Protein AF-A0A6N7AEN0-F1 (afdb_monomer)

pLDDT: mean 88.74, std 13.68, range [52.09, 98.81]

Secondary structure (DSSP, 8-state):
-HHHHHHHHH-TT----PPPHHHHHHHHH-HHHHHHHHTTPPPS-HHHHHHHHHHHHHHHHHHHHHHHHHHHHHHHHHHHHHHHHHHHHHHH--

Solvent-accessible surface area (backbone atoms only — not comparable to full-atom values): 5562 Å² total; per-residue (Å²): 114,73,68,63,56,53,56,56,72,73,48,83,77,73,75,78,78,85,76,53,77,69,51,53,54,38,35,75,75,35,55,67,61,36,51,38,48,75,74,68,51,78,70,90,61,52,68,59,52,52,53,52,50,51,51,50,53,56,51,49,54,53,52,50,51,52,51,53,51,51,53,51,51,52,53,52,49,51,52,52,52,52,52,50,50,53,51,54,50,59,64,73,78,102

Sequence (94 aa):
MLEYMCYVLLYPGQSMKTVRASELGTYLYCTRAWWYQRQGAEPANQAELLSGTELHRQHGRTVVAAGLLRTAASILLLIALMALAAFCTTLVLK

Radius of gyration: 26.83 Å; Cα contacts (8 Å, |Δi|>4): 11; chains: 1; bounding box: 47×42×71 Å

Mean predicted aligned error: 9.47 Å

Foldseek 3Di:
DVVVVVVCVVDVDPPPDDDDPVLVVVCVVPVVVSVCVVVVNDDPPVVVVVVVVVVVVVVVVVVVVVVVVVVVVVVVVVVVVVVVVVVVVVVVVD

Structure (mmCIF, N/CA/C/O backbone):
data_AF-A0A6N7AEN0-F1
#
_entry.id   AF-A0A6N7AEN0-F1
#
loop_
_atom_site.group_PDB
_atom_site.id
_atom_site.type_symbol
_atom_site.label_atom_id
_atom_site.label_alt_id
_atom_site.label_comp_id
_atom_site.label_asym_id
_atom_site.label_entity_id
_atom_site.label_seq_id
_atom_site.pdbx_PDB_ins_code
_atom_site.Cartn_x
_atom_site.Cartn_y
_atom_site.Cartn_z
_atom_site.occupancy
_atom_site.B_iso_or_equiv
_atom_site.auth_seq_id
_atom_site.auth_comp_id
_atom_site.auth_asym_id
_atom_site.auth_atom_id
_atom_site.pdbx_PDB_model_num
ATOM 1 N N . MET A 1 1 ? -22.002 26.791 -5.793 1.00 56.53 1 MET A N 1
ATOM 2 C CA . MET A 1 1 ? -20.769 27.537 -5.433 1.00 56.53 1 MET A CA 1
ATOM 3 C C . MET A 1 1 ? -21.045 28.633 -4.402 1.00 56.53 1 MET A C 1
ATOM 5 O O . MET A 1 1 ? -20.317 28.702 -3.425 1.00 56.53 1 MET A O 1
ATOM 9 N N . LEU A 1 2 ? -22.118 29.422 -4.557 1.00 54.72 2 LEU A N 1
ATOM 10 C CA . LEU A 1 2 ? -22.536 30.446 -3.581 1.00 54.72 2 LEU A CA 1
ATOM 11 C C . LEU A 1 2 ? -22.954 29.882 -2.202 1.00 54.72 2 LEU A C 1
ATOM 13 O O . LEU A 1 2 ? -22.616 30.470 -1.181 1.00 54.72 2 LEU A O 1
ATOM 17 N N . GLU A 1 3 ? -23.597 28.711 -2.142 1.00 59.25 3 GLU A N 1
ATOM 18 C CA . GLU A 1 3 ? -24.026 28.101 -0.864 1.00 59.25 3 GLU A CA 1
ATOM 19 C C . GLU A 1 3 ? -22.858 27.635 0.024 1.00 59.25 3 GLU A C 1
ATOM 21 O O . GLU A 1 3 ? -22.887 27.807 1.242 1.00 59.25 3 GLU A O 1
ATOM 26 N N . TYR A 1 4 ? -21.785 27.121 -0.587 1.00 62.50 4 TYR A N 1
ATOM 27 C CA . TYR A 1 4 ? -20.582 26.676 0.126 1.00 62.50 4 TYR A CA 1
ATOM 28 C C . TYR A 1 4 ? -19.845 27.834 0.808 1.00 62.50 4 TYR A C 1
ATOM 30 O O . TYR A 1 4 ? -19.315 27.666 1.904 1.00 62.50 4 TYR A O 1
ATOM 38 N N . MET A 1 5 ? -19.835 29.019 0.189 1.00 63.41 5 MET A N 1
ATOM 39 C CA . MET A 1 5 ? -19.216 30.201 0.792 1.00 63.41 5 MET A CA 1
ATOM 40 C C . MET A 1 5 ? -20.014 30.724 1.992 1.00 63.41 5 MET A C 1
ATOM 42 O O . MET A 1 5 ? -19.413 31.158 2.970 1.00 63.41 5 MET A O 1
ATOM 46 N N . CYS A 1 6 ? -21.347 30.628 1.961 1.00 62.25 6 CYS A N 1
ATOM 47 C CA . CYS A 1 6 ? -22.197 31.044 3.079 1.00 62.25 6 CYS A CA 1
ATOM 48 C C . CYS A 1 6 ? -21.978 30.160 4.323 1.00 62.25 6 CYS A C 1
ATOM 50 O O . CYS A 1 6 ? -21.862 30.667 5.437 1.00 62.25 6 CYS A O 1
ATOM 52 N N . TYR A 1 7 ? -21.818 28.845 4.134 1.00 64.56 7 TYR A N 1
ATOM 53 C CA . TYR A 1 7 ? -21.579 27.897 5.231 1.00 64.56 7 TYR A CA 1
ATOM 54 C C . TYR A 1 7 ? -20.237 28.135 5.950 1.00 64.56 7 TYR A C 1
ATOM 56 O O . TYR A 1 7 ? -20.161 28.070 7.175 1.00 64.56 7 TYR A O 1
ATOM 64 N N . VAL A 1 8 ? -19.180 28.461 5.198 1.00 62.88 8 VAL A N 1
ATOM 65 C CA . VAL A 1 8 ? -17.843 28.752 5.749 1.00 62.88 8 VAL A CA 1
ATOM 66 C C . VAL A 1 8 ? -17.815 30.085 6.507 1.00 62.88 8 VAL A C 1
ATOM 68 O O . VAL A 1 8 ? -17.151 30.184 7.536 1.00 62.88 8 VAL A O 1
ATOM 71 N N . LEU A 1 9 ? -18.563 31.093 6.043 1.00 66.19 9 LEU A N 1
ATOM 72 C CA . LEU A 1 9 ? -18.669 32.394 6.715 1.00 66.19 9 LEU A CA 1
ATOM 73 C C . LEU A 1 9 ? -19.510 32.342 8.004 1.00 66.19 9 LEU A C 1
ATOM 75 O O . LEU 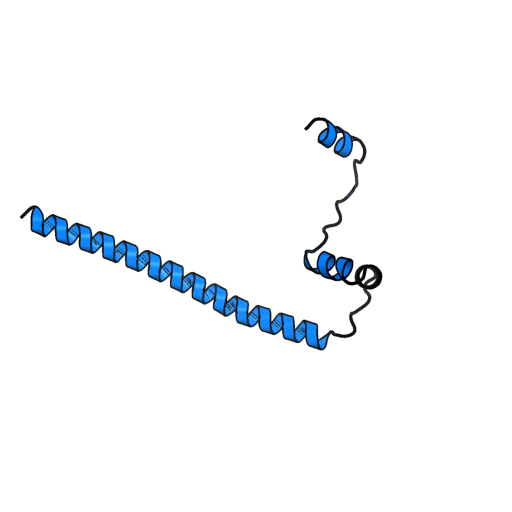A 1 9 ? -19.272 33.139 8.908 1.00 66.19 9 LEU A O 1
ATOM 79 N N . LEU A 1 10 ? -20.459 31.402 8.111 1.00 69.81 10 LEU A N 1
ATOM 80 C CA . LEU A 1 10 ? -21.326 31.231 9.287 1.00 69.81 10 LEU A CA 1
ATOM 81 C C . LEU A 1 10 ? -20.708 30.382 10.417 1.00 69.81 10 LEU A C 1
ATOM 83 O O . LEU A 1 10 ? -21.153 30.501 11.557 1.00 69.81 10 LEU A O 1
ATOM 87 N N . TYR A 1 11 ? -19.676 29.570 10.148 1.00 62.62 11 TYR A N 1
ATOM 88 C CA . TYR A 1 11 ? -18.991 28.746 11.164 1.00 62.62 11 TYR A CA 1
ATOM 89 C C . TYR A 1 11 ? -17.472 28.999 11.243 1.00 62.62 11 TYR A C 1
ATOM 91 O O . TYR A 1 11 ? -16.678 28.060 11.087 1.00 62.62 11 TYR A O 1
ATOM 99 N N . PRO A 1 12 ? -17.026 30.240 11.522 1.00 52.09 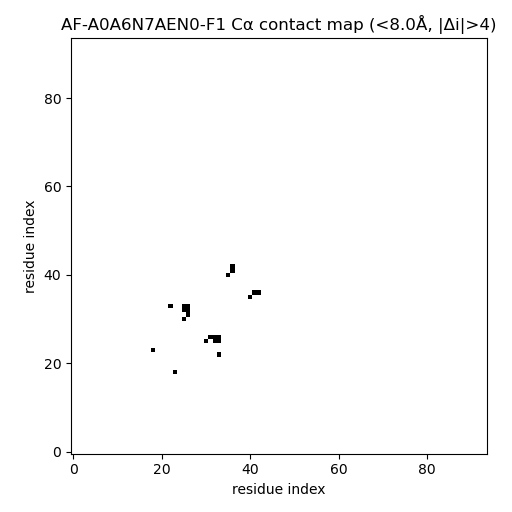12 PRO A N 1
ATOM 100 C CA . PRO A 1 12 ? -15.612 30.535 11.712 1.00 52.09 12 PRO A CA 1
ATOM 101 C C . PRO A 1 12 ? -15.132 29.864 13.010 1.00 52.09 12 PRO A C 1
ATOM 103 O O . PRO A 1 12 ? -15.365 30.363 14.106 1.00 52.09 12 PRO A O 1
ATOM 106 N N . GLY A 1 13 ? -14.504 28.690 12.897 1.00 56.91 13 GLY A N 1
ATOM 107 C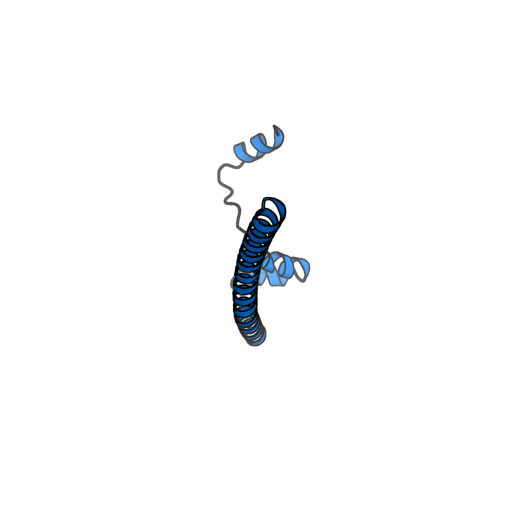 CA . GLY A 1 13 ? -13.947 27.960 14.043 1.00 56.91 13 GLY A CA 1
ATOM 108 C C . GLY A 1 13 ? -14.326 26.483 14.159 1.00 56.91 13 GLY A C 1
ATOM 109 O O . GLY A 1 13 ? -13.853 25.824 15.086 1.00 56.91 13 GLY A O 1
ATOM 110 N N . GLN A 1 14 ? -15.114 25.910 13.237 1.00 59.28 14 GLN A N 1
ATOM 111 C CA . GLN A 1 14 ? -15.200 24.448 13.164 1.00 59.28 14 GLN A CA 1
ATOM 112 C C . GLN A 1 14 ? -13.891 23.877 12.606 1.00 59.28 14 GLN A C 1
ATOM 114 O O . GLN A 1 14 ? -13.698 23.753 11.399 1.00 59.28 14 GLN A O 1
ATOM 119 N N . SER A 1 15 ? -12.979 23.507 13.507 1.00 58.97 15 SER A N 1
ATOM 120 C CA . SER A 1 15 ? -11.912 22.562 13.186 1.00 58.97 15 SER A CA 1
ATOM 121 C C . SER A 1 15 ? -12.568 21.265 12.716 1.00 58.97 15 SER A C 1
ATOM 123 O O . SER A 1 15 ? -13.200 20.553 13.503 1.00 58.97 15 SER A O 1
ATOM 125 N N . MET A 1 16 ? -12.473 20.987 11.415 1.00 62.84 16 MET A N 1
ATOM 126 C CA . MET A 1 16 ? -12.900 19.719 10.835 1.00 62.84 16 MET A CA 1
ATOM 127 C C . MET A 1 16 ? -12.086 18.613 11.505 1.00 62.84 16 MET A C 1
ATOM 129 O O . MET A 1 16 ? -10.907 18.431 11.206 1.00 62.84 16 MET A O 1
ATOM 133 N N . LYS A 1 17 ? -12.693 17.889 12.452 1.00 75.38 17 LYS A N 1
ATOM 134 C CA . LYS A 1 17 ? -12.038 16.738 13.078 1.00 75.38 17 LYS A CA 1
ATOM 135 C C . LYS A 1 17 ? -11.793 15.695 11.991 1.00 75.38 17 LYS A C 1
ATOM 137 O O . LYS A 1 17 ? -12.748 15.093 11.505 1.00 75.38 17 LYS A O 1
ATOM 142 N N . THR A 1 18 ? -10.532 15.494 11.615 1.00 85.19 18 THR A N 1
ATOM 143 C CA . THR A 1 18 ? -10.127 14.466 10.653 1.00 85.19 18 THR A CA 1
ATOM 144 C C . THR A 1 18 ? -10.613 13.103 11.132 1.00 85.19 18 THR A C 1
ATOM 146 O O . THR A 1 18 ? -10.265 12.672 12.229 1.00 85.19 18 THR A O 1
ATOM 149 N N . VAL A 1 19 ? -11.422 12.434 10.313 1.00 85.19 19 VAL A N 1
ATOM 150 C CA . VAL A 1 19 ? -11.864 11.054 10.543 1.00 85.19 19 VAL A CA 1
ATOM 151 C C . VAL A 1 19 ? -11.025 10.143 9.656 1.00 85.19 19 VAL A C 1
ATOM 153 O O . VAL A 1 19 ? -10.912 10.378 8.453 1.00 85.19 19 VAL A O 1
ATOM 156 N N . ARG A 1 20 ? -10.418 9.104 10.234 1.00 87.62 20 ARG A N 1
ATOM 157 C CA . ARG A 1 20 ? -9.646 8.113 9.472 1.00 87.62 20 ARG A CA 1
ATOM 158 C C . ARG A 1 20 ? -10.581 7.165 8.724 1.00 87.62 20 ARG A C 1
ATOM 160 O O . ARG A 1 20 ? -11.655 6.826 9.212 1.00 87.62 20 ARG A O 1
ATOM 167 N N . ALA A 1 21 ? -10.133 6.640 7.584 1.00 89.44 21 ALA A N 1
ATOM 168 C CA . ALA A 1 21 ? -10.895 5.636 6.836 1.00 89.44 21 ALA A CA 1
ATOM 169 C C . ALA A 1 21 ? -11.238 4.396 7.689 1.00 89.44 21 ALA A C 1
ATOM 171 O O . ALA A 1 21 ? -12.340 3.862 7.594 1.00 89.44 21 ALA A O 1
ATOM 172 N N . SER A 1 22 ? -10.334 3.979 8.582 1.00 85.12 22 SER A N 1
ATOM 173 C CA . SER A 1 22 ? -10.579 2.874 9.517 1.00 85.12 22 SER A CA 1
ATOM 174 C C . SER A 1 22 ? -11.675 3.175 10.545 1.00 85.12 22 SER A C 1
ATOM 176 O O . SER A 1 22 ? -12.406 2.270 10.935 1.00 85.12 22 SER A O 1
ATOM 178 N N . GLU A 1 23 ? -11.847 4.437 10.947 1.00 90.19 23 GLU A N 1
ATOM 179 C CA . GLU A 1 23 ? -12.924 4.840 11.857 1.00 90.19 23 GLU A CA 1
ATOM 180 C C . GLU A 1 23 ? -14.297 4.751 11.194 1.00 90.19 23 GLU A C 1
ATOM 182 O O . GLU A 1 23 ? -15.268 4.416 11.868 1.00 90.19 23 GLU A O 1
ATOM 187 N N . LEU A 1 24 ? -14.383 5.003 9.882 1.00 93.00 24 LEU A N 1
ATOM 188 C CA . LEU A 1 24 ? -15.625 4.814 9.127 1.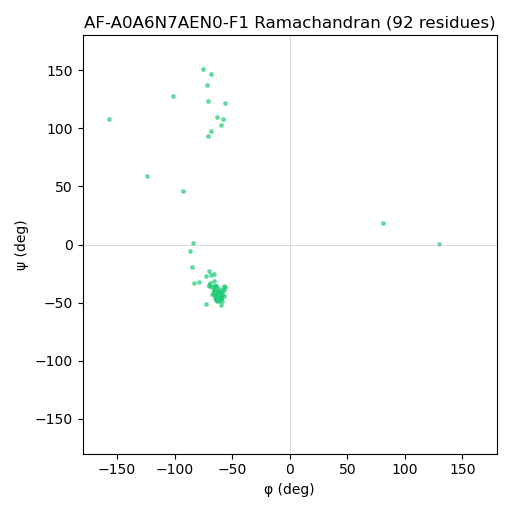00 93.00 24 LEU A CA 1
ATOM 189 C C . LEU A 1 24 ? -16.057 3.346 9.148 1.00 93.00 24 LEU A C 1
ATOM 191 O O . LEU A 1 24 ? -17.231 3.061 9.364 1.00 93.00 24 LEU A O 1
ATOM 195 N N . GLY A 1 25 ? -15.104 2.420 9.002 1.00 91.38 25 GLY A N 1
ATOM 196 C CA . GLY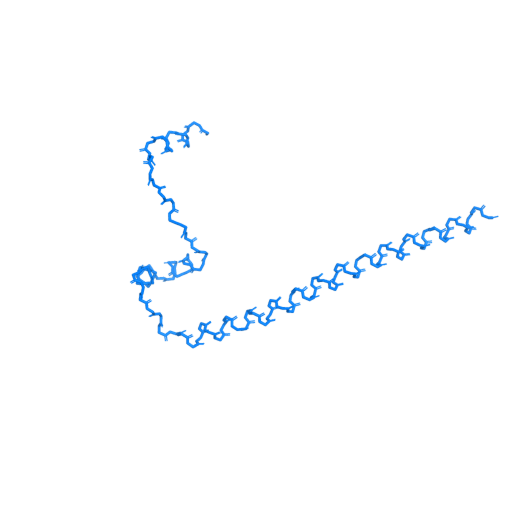 A 1 25 ? -15.358 0.985 9.133 1.00 91.38 25 GLY A CA 1
ATOM 197 C C . GLY A 1 25 ? -15.922 0.620 10.507 1.00 91.38 25 GLY A C 1
ATOM 198 O O . GLY A 1 25 ? -16.966 -0.028 10.587 1.00 91.38 25 GLY A O 1
ATOM 199 N N . THR A 1 26 ? -15.297 1.100 11.591 1.00 91.75 26 THR A N 1
ATOM 200 C CA . THR A 1 26 ? -15.818 0.879 12.951 1.00 91.75 26 THR A CA 1
ATOM 201 C C . THR A 1 26 ? -17.208 1.486 13.126 1.00 91.75 26 THR A C 1
ATOM 203 O O . THR A 1 26 ? -18.072 0.847 13.715 1.00 91.75 26 THR A O 1
ATOM 206 N N . TYR A 1 27 ? -17.444 2.703 12.627 1.00 94.50 27 TYR A N 1
ATOM 207 C CA . TYR A 1 27 ? -18.730 3.386 12.764 1.00 94.50 27 TYR A CA 1
ATOM 208 C C . TYR A 1 27 ? -19.862 2.637 12.055 1.00 94.50 27 TYR A C 1
ATOM 210 O O . TYR A 1 27 ? -20.919 2.441 12.655 1.00 94.50 27 TYR A O 1
ATOM 218 N N . LEU A 1 28 ? -19.624 2.199 10.811 1.00 96.88 28 LEU A N 1
ATOM 219 C CA . LEU A 1 28 ? -20.583 1.430 10.012 1.00 96.88 28 LEU A CA 1
ATOM 220 C C . LEU A 1 28 ? -20.882 0.062 10.631 1.00 96.88 28 LEU A C 1
ATOM 222 O O . LEU A 1 28 ? -22.017 -0.398 10.562 1.00 96.88 28 LEU A O 1
ATOM 226 N N . TYR A 1 29 ? -19.886 -0.577 11.249 1.00 93.50 29 TYR A N 1
ATOM 227 C CA . TYR A 1 29 ? -20.080 -1.833 11.969 1.00 93.50 29 TYR A CA 1
ATOM 228 C C . TYR A 1 29 ? -20.825 -1.627 13.300 1.00 93.50 29 TYR A C 1
ATOM 230 O O . TYR A 1 29 ? -21.805 -2.313 13.583 1.00 93.50 29 TYR A O 1
ATOM 238 N N . CYS A 1 30 ? -20.362 -0.688 14.133 1.00 94.38 30 CYS A N 1
ATOM 239 C CA . CYS A 1 30 ? -20.958 -0.355 15.423 1.00 94.38 30 CYS A CA 1
ATOM 240 C C . CYS A 1 30 ? -20.591 1.066 15.883 1.00 94.38 30 CYS A C 1
ATOM 242 O O . CYS A 1 30 ? -19.493 1.335 16.384 1.00 94.38 30 CYS A O 1
ATOM 244 N N . THR A 1 31 ? -21.571 1.969 15.844 1.00 96.38 31 THR A N 1
ATOM 245 C CA . THR A 1 31 ? -21.430 3.359 16.304 1.00 96.38 31 THR A CA 1
ATOM 246 C C . THR A 1 31 ? -20.983 3.473 17.765 1.00 96.38 31 THR A C 1
ATOM 248 O O . THR A 1 31 ? -20.196 4.357 18.106 1.00 96.38 31 THR A O 1
ATOM 251 N N . ARG A 1 32 ? -21.441 2.570 18.643 1.00 95.62 32 ARG A N 1
ATOM 252 C CA . ARG A 1 32 ? -21.048 2.568 20.061 1.00 95.62 32 ARG A CA 1
ATOM 253 C C . ARG A 1 32 ? -19.573 2.213 20.241 1.00 95.62 32 ARG A C 1
ATOM 255 O O . ARG A 1 32 ? -18.887 2.869 21.018 1.00 95.62 32 ARG A O 1
ATOM 262 N N . ALA A 1 33 ? -19.080 1.212 19.513 1.00 93.19 33 ALA A N 1
ATOM 263 C CA . ALA A 1 33 ? -17.668 0.838 19.541 1.00 93.19 33 ALA A CA 1
ATOM 264 C C . ALA A 1 33 ? -16.783 1.977 19.015 1.00 93.19 33 ALA A C 1
ATOM 266 O O . ALA A 1 33 ? -15.769 2.302 19.626 1.00 93.19 33 ALA A O 1
ATOM 267 N N . TRP A 1 34 ? -17.211 2.646 17.941 1.00 94.25 34 TRP A N 1
ATOM 268 C CA . TRP A 1 34 ? -16.549 3.851 17.436 1.00 94.25 34 TRP A CA 1
ATOM 269 C C . TRP A 1 34 ? -16.505 4.976 18.480 1.00 94.25 34 TRP A C 1
ATOM 271 O O . TRP A 1 34 ? -15.463 5.601 18.672 1.00 94.25 34 TRP A O 1
ATOM 281 N N . TRP A 1 35 ? -17.605 5.210 19.202 1.00 94.06 35 TRP A N 1
ATOM 282 C CA . TRP A 1 35 ? -17.629 6.206 20.275 1.00 94.06 35 TRP A CA 1
ATOM 283 C C . TRP A 1 35 ? -16.646 5.846 21.395 1.00 94.06 35 TRP A C 1
ATOM 285 O O . TRP A 1 35 ? -15.872 6.702 21.810 1.00 94.06 35 TRP A O 1
ATOM 295 N N . TYR A 1 36 ? -16.591 4.581 21.822 1.00 94.25 36 TYR A N 1
ATOM 296 C CA . TYR A 1 36 ? -15.615 4.126 22.818 1.00 94.25 36 TYR A CA 1
ATOM 297 C C . TYR A 1 36 ? -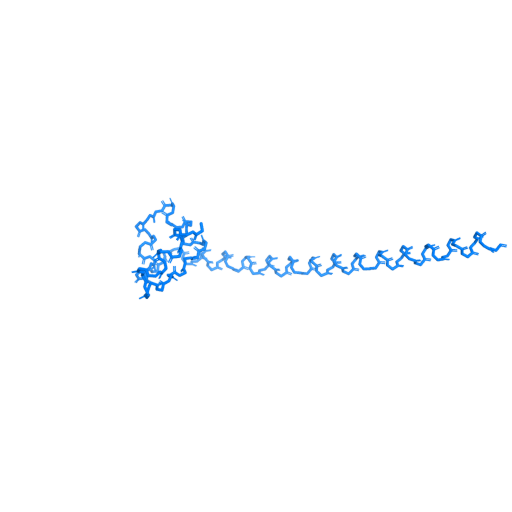14.165 4.325 22.370 1.00 94.25 36 TYR A C 1
ATOM 299 O O . TYR A 1 36 ? -13.364 4.844 23.146 1.00 94.25 36 TYR A O 1
ATOM 307 N N . GLN A 1 37 ? -13.839 4.014 21.113 1.00 91.12 37 GLN A N 1
ATOM 308 C CA . GLN A 1 37 ? -12.506 4.276 20.560 1.00 91.12 37 GLN A CA 1
ATOM 309 C C . GLN A 1 37 ? -12.142 5.767 20.633 1.00 91.12 37 GLN A C 1
ATOM 311 O O . GLN A 1 37 ? -11.010 6.113 20.962 1.00 91.12 37 GLN A O 1
ATOM 316 N N . ARG A 1 38 ? -13.104 6.672 20.403 1.00 90.56 38 ARG A N 1
ATOM 317 C CA . ARG A 1 38 ? -12.890 8.128 20.528 1.00 90.56 38 ARG A CA 1
ATOM 318 C C . ARG A 1 38 ? -12.698 8.606 21.964 1.00 90.56 38 ARG A C 1
ATOM 320 O O . ARG A 1 38 ? -12.094 9.655 22.161 1.00 90.56 38 ARG A O 1
ATOM 327 N N . GLN A 1 39 ? -13.184 7.844 22.940 1.00 94.25 39 GLN A N 1
ATOM 328 C CA . GLN A 1 39 ? -12.933 8.082 24.361 1.00 94.25 39 GLN A CA 1
ATOM 329 C C . GLN A 1 39 ? -11.601 7.470 24.833 1.00 94.25 39 GLN A C 1
ATOM 331 O O . GLN A 1 39 ? -11.280 7.575 26.012 1.00 94.25 39 GLN A O 1
ATOM 336 N N . GLY A 1 40 ? -10.831 6.835 23.938 1.00 92.06 40 GLY A N 1
ATOM 337 C CA . GLY A 1 40 ? -9.572 6.166 24.272 1.00 92.06 40 GLY A CA 1
ATOM 338 C C . GLY A 1 40 ? -9.752 4.771 24.873 1.00 92.06 40 GLY A C 1
ATOM 339 O O . GLY A 1 40 ? -8.844 4.272 25.529 1.00 92.06 40 GLY A O 1
ATOM 340 N N . ALA A 1 41 ? -10.918 4.142 24.693 1.00 93.81 41 ALA A N 1
ATOM 341 C CA . ALA A 1 41 ? -11.105 2.759 25.112 1.00 93.81 41 ALA A CA 1
ATOM 342 C C . ALA A 1 41 ? -10.311 1.822 24.196 1.00 93.81 41 ALA A C 1
ATOM 344 O O . ALA A 1 41 ? -10.519 1.802 22.978 1.00 93.81 41 ALA A O 1
ATOM 345 N N . GLU A 1 42 ? -9.439 1.022 24.800 1.00 91.19 42 GLU A N 1
ATOM 346 C CA . GLU A 1 42 ? -8.634 0.053 24.070 1.00 91.19 42 GLU A CA 1
ATOM 347 C C . GLU A 1 42 ? -9.489 -1.123 23.570 1.00 91.19 42 GLU A C 1
ATOM 349 O O . GLU A 1 42 ? -10.336 -1.645 24.307 1.00 91.19 42 GLU A O 1
ATOM 354 N N . PRO A 1 43 ? -9.286 -1.570 22.322 1.00 87.81 43 PRO A N 1
ATOM 355 C CA . PRO A 1 43 ? -9.949 -2.751 21.802 1.00 87.81 43 PRO A CA 1
ATOM 356 C C . PRO A 1 43 ? -9.445 -4.015 22.509 1.00 87.81 43 PRO A C 1
ATOM 358 O O . PRO A 1 43 ? -8.272 -4.130 22.855 1.00 87.81 43 PRO A O 1
ATOM 361 N N . ALA A 1 44 ? -10.325 -5.003 22.678 1.00 91.38 44 ALA A N 1
ATOM 362 C CA . ALA A 1 44 ? -9.952 -6.282 23.286 1.00 91.38 44 ALA A CA 1
ATOM 363 C C . ALA A 1 44 ? -9.009 -7.115 22.392 1.00 91.38 44 ALA A C 1
ATOM 365 O O . ALA A 1 44 ? -8.222 -7.911 22.892 1.00 91.38 44 ALA A O 1
ATOM 366 N N . ASN A 1 45 ? -9.066 -6.914 21.074 1.00 90.69 45 ASN A N 1
ATOM 367 C CA . ASN A 1 45 ? -8.354 -7.697 20.063 1.00 90.69 45 ASN A CA 1
ATOM 368 C C . ASN A 1 45 ? -6.984 -7.093 19.679 1.00 90.69 45 ASN A C 1
ATOM 370 O O . ASN A 1 45 ? -6.657 -6.930 18.501 1.00 90.69 45 ASN A O 1
ATOM 374 N N . GLN A 1 46 ? -6.181 -6.688 20.671 1.00 92.88 46 GLN A N 1
ATOM 375 C CA . GLN A 1 46 ? -4.885 -6.039 20.413 1.00 92.88 46 GLN A CA 1
ATOM 376 C C . GLN A 1 46 ? -3.891 -6.969 19.705 1.00 92.88 46 GLN A C 1
ATOM 378 O O . GLN A 1 46 ? -3.130 -6.521 18.848 1.00 92.88 46 GLN A O 1
ATOM 383 N N . ALA A 1 47 ? -3.914 -8.265 20.022 1.00 95.00 47 ALA A N 1
ATOM 384 C CA . ALA A 1 47 ? -3.033 -9.247 19.394 1.00 95.00 47 ALA A CA 1
ATOM 385 C C . ALA A 1 47 ? -3.320 -9.380 17.886 1.00 95.00 47 ALA A C 1
ATOM 387 O O . ALA A 1 47 ? -2.404 -9.399 17.059 1.00 95.00 47 ALA A O 1
ATOM 388 N N . GLU A 1 48 ? -4.597 -9.400 17.508 1.00 94.00 48 GLU A N 1
ATOM 389 C CA . GLU A 1 48 ? -5.048 -9.433 16.119 1.00 94.00 48 GLU A CA 1
ATOM 390 C C . GLU A 1 48 ? -4.678 -8.139 15.379 1.00 94.00 48 GLU A C 1
ATOM 392 O O . GLU A 1 48 ? -4.236 -8.184 14.232 1.00 94.00 48 GLU A O 1
ATOM 397 N N . LEU A 1 49 ? -4.778 -6.979 16.036 1.00 92.19 49 LEU A N 1
ATOM 398 C CA . LEU A 1 49 ? -4.364 -5.702 15.445 1.00 92.19 49 LEU A CA 1
ATOM 399 C C . LEU A 1 49 ? -2.853 -5.632 15.193 1.00 92.19 49 LEU A C 1
ATOM 401 O O . LEU A 1 49 ? -2.423 -5.181 14.127 1.00 92.19 49 LEU A O 1
ATOM 405 N N . LEU A 1 50 ? -2.042 -6.090 16.149 1.00 95.56 50 LEU A N 1
ATOM 406 C CA . LEU A 1 50 ? -0.584 -6.117 16.014 1.00 95.56 50 LEU A CA 1
ATOM 407 C C . LEU A 1 50 ? -0.147 -7.078 14.907 1.00 95.56 50 LEU A C 1
ATOM 409 O O . LEU A 1 50 ? 0.654 -6.704 14.049 1.00 95.56 50 LEU A O 1
ATOM 413 N N . SER A 1 51 ? -0.712 -8.287 14.882 1.00 96.31 51 SER A N 1
ATOM 414 C CA . SER A 1 51 ? -0.422 -9.267 13.830 1.00 96.31 51 SER A CA 1
ATOM 415 C C . SER A 1 51 ? -0.843 -8.770 12.443 1.00 96.31 51 SER A C 1
ATOM 417 O O . SER A 1 51 ? -0.058 -8.869 11.499 1.00 96.31 51 SER A O 1
ATOM 419 N N . GLY A 1 52 ? -2.021 -8.149 12.317 1.00 95.06 52 GLY A N 1
ATOM 420 C CA . GLY A 1 52 ? -2.465 -7.530 11.067 1.00 95.06 52 GLY A CA 1
ATOM 421 C C . GLY A 1 52 ? -1.548 -6.391 10.611 1.00 95.06 52 GLY A C 1
ATOM 422 O O . GLY A 1 52 ? -1.201 -6.306 9.432 1.00 95.06 52 GLY A O 1
ATOM 423 N N . THR A 1 53 ? -1.089 -5.549 11.540 1.00 95.38 53 THR A N 1
ATOM 424 C CA . THR A 1 53 ? -0.157 -4.447 11.244 1.00 95.38 53 THR A CA 1
ATOM 425 C C . THR A 1 53 ? 1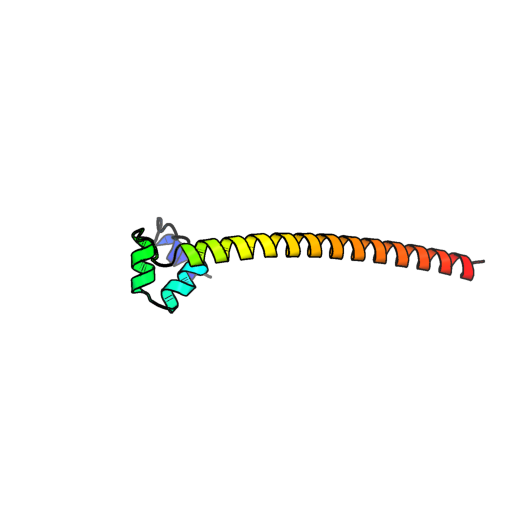.183 -4.969 10.733 1.00 95.38 53 THR A C 1
ATOM 427 O O . THR A 1 53 ? 1.715 -4.459 9.744 1.00 95.38 53 THR A O 1
ATOM 430 N N . GLU A 1 54 ? 1.715 -6.014 11.364 1.00 97.06 54 GLU A N 1
ATOM 431 C CA . GLU A 1 54 ? 2.973 -6.627 10.946 1.00 97.06 54 GLU A CA 1
ATOM 432 C C . GLU A 1 54 ? 2.851 -7.289 9.568 1.00 97.06 54 GLU A C 1
ATOM 434 O O . GLU A 1 54 ? 3.713 -7.088 8.709 1.00 97.06 54 GLU A O 1
ATOM 439 N N . LEU A 1 55 ? 1.746 -7.992 9.305 1.00 97.25 55 LEU A N 1
ATOM 440 C CA . LEU A 1 55 ? 1.468 -8.567 7.990 1.00 97.25 55 LEU A CA 1
ATOM 441 C C . LEU A 1 55 ? 1.394 -7.482 6.903 1.00 97.25 55 LEU A C 1
ATOM 443 O O . LEU A 1 55 ? 2.027 -7.611 5.851 1.00 97.25 55 LEU A O 1
ATOM 447 N N . HIS A 1 56 ? 0.680 -6.381 7.160 1.00 96.75 56 HIS A N 1
ATOM 448 C CA . HIS A 1 56 ? 0.610 -5.249 6.233 1.00 96.75 56 HIS A CA 1
ATOM 449 C C . HIS A 1 56 ? 1.979 -4.609 5.992 1.00 96.75 56 HIS A C 1
ATOM 451 O O . HIS A 1 56 ? 2.296 -4.252 4.856 1.00 96.75 56 HIS A O 1
ATOM 457 N N . ARG A 1 57 ? 2.820 -4.500 7.026 1.00 97.06 57 ARG A N 1
ATOM 458 C CA . ARG A 1 57 ? 4.185 -3.979 6.900 1.00 97.06 57 ARG A CA 1
ATOM 459 C C . ARG A 1 57 ? 5.044 -4.876 6.012 1.00 97.06 57 ARG A C 1
ATOM 461 O O . ARG A 1 57 ? 5.740 -4.376 5.129 1.00 97.06 57 ARG A O 1
ATOM 468 N N . GLN A 1 58 ? 4.994 -6.190 6.221 1.00 97.62 58 GLN A N 1
ATOM 469 C CA . GLN A 1 58 ? 5.719 -7.161 5.399 1.00 97.62 58 GLN A CA 1
ATOM 470 C C . GLN A 1 58 ? 5.255 -7.107 3.941 1.00 97.62 58 GLN A C 1
ATOM 472 O O . GLN A 1 58 ? 6.081 -6.956 3.040 1.00 97.62 58 GLN A O 1
ATOM 477 N N . HIS A 1 59 ? 3.941 -7.136 3.712 1.00 97.88 59 HIS A N 1
ATOM 478 C CA . HIS A 1 59 ? 3.366 -7.027 2.376 1.00 97.88 59 HIS A CA 1
ATOM 479 C C . HIS A 1 59 ? 3.749 -5.707 1.690 1.00 97.88 59 HIS A C 1
ATOM 481 O O . HIS A 1 59 ? 4.164 -5.711 0.532 1.00 97.88 59 HIS A O 1
ATOM 487 N N . GLY A 1 60 ? 3.698 -4.586 2.416 1.00 97.94 60 GLY A N 1
ATOM 488 C CA . GLY A 1 60 ? 4.075 -3.270 1.904 1.00 97.94 60 GLY A CA 1
ATOM 489 C C . GLY A 1 60 ? 5.512 -3.222 1.381 1.00 97.94 60 GLY A C 1
ATOM 490 O O . GLY A 1 60 ? 5.759 -2.650 0.321 1.00 97.94 60 GLY A O 1
ATOM 491 N N . ARG A 1 61 ? 6.459 -3.891 2.054 1.00 98.00 61 ARG A N 1
ATOM 492 C CA . ARG A 1 61 ? 7.850 -4.003 1.574 1.00 98.00 61 ARG A CA 1
ATOM 493 C C . ARG A 1 61 ? 7.930 -4.729 0.233 1.00 98.00 61 ARG A C 1
ATOM 495 O O . ARG A 1 61 ? 8.641 -4.273 -0.660 1.00 98.00 61 ARG A O 1
ATOM 502 N N . THR A 1 62 ? 7.184 -5.820 0.080 1.00 98.12 62 THR A N 1
ATOM 503 C CA . THR A 1 62 ? 7.119 -6.573 -1.179 1.00 98.12 62 THR A CA 1
ATOM 504 C C . THR A 1 62 ? 6.480 -5.748 -2.295 1.00 98.12 62 THR A C 1
ATOM 506 O O . THR A 1 62 ? 6.997 -5.742 -3.408 1.00 98.12 62 THR A O 1
ATOM 509 N N . VAL A 1 63 ? 5.411 -4.999 -2.006 1.00 98.44 63 VAL A N 1
ATOM 510 C CA . VAL A 1 63 ? 4.758 -4.105 -2.981 1.00 98.44 63 VAL A CA 1
ATOM 511 C C . VAL A 1 63 ? 5.715 -3.019 -3.463 1.00 98.44 63 VAL A C 1
ATOM 513 O O . VAL A 1 63 ? 5.820 -2.789 -4.667 1.00 98.44 63 VAL A O 1
ATOM 516 N N . VAL A 1 64 ? 6.452 -2.384 -2.547 1.00 98.62 64 VAL A N 1
ATOM 517 C CA . VAL A 1 64 ? 7.467 -1.384 -2.901 1.00 98.62 64 VAL A CA 1
ATOM 518 C C . VAL A 1 64 ? 8.533 -2.018 -3.793 1.00 98.62 64 VAL A C 1
ATOM 520 O O . VAL A 1 64 ? 8.762 -1.528 -4.896 1.00 98.62 64 VAL A O 1
ATOM 523 N N . ALA A 1 65 ? 9.125 -3.144 -3.385 1.00 98.44 65 ALA A N 1
ATOM 524 C CA . ALA A 1 65 ? 10.142 -3.834 -4.180 1.00 98.44 65 ALA A CA 1
ATOM 525 C C . ALA A 1 65 ? 9.638 -4.216 -5.586 1.00 98.44 65 ALA A C 1
ATOM 527 O O . ALA A 1 65 ? 10.328 -3.971 -6.576 1.00 98.44 65 ALA A O 1
ATOM 528 N N . ALA A 1 66 ? 8.417 -4.746 -5.690 1.00 98.44 66 ALA A N 1
ATOM 529 C CA . ALA A 1 66 ? 7.786 -5.067 -6.967 1.00 98.44 66 ALA A CA 1
ATOM 530 C C . ALA A 1 66 ? 7.575 -3.817 -7.838 1.00 98.44 66 ALA A C 1
ATOM 532 O O . ALA A 1 66 ? 7.820 -3.856 -9.043 1.00 98.44 66 ALA A O 1
ATOM 533 N N . GLY A 1 67 ? 7.173 -2.696 -7.233 1.00 98.62 67 GLY A N 1
ATOM 534 C CA . GLY A 1 67 ? 7.058 -1.407 -7.911 1.00 98.62 67 GLY A CA 1
ATOM 535 C C . GLY A 1 67 ? 8.393 -0.927 -8.485 1.00 98.62 67 GLY A C 1
ATOM 536 O O . GLY A 1 67 ? 8.451 -0.560 -9.658 1.00 98.62 67 GLY A O 1
ATOM 537 N N . LEU A 1 68 ? 9.476 -0.991 -7.701 1.00 98.69 68 LEU A N 1
ATOM 538 C CA . LEU A 1 68 ? 10.820 -0.615 -8.157 1.00 98.69 68 LEU A CA 1
ATOM 539 C C . LEU A 1 68 ? 11.287 -1.498 -9.321 1.00 98.69 68 LEU A C 1
ATOM 541 O O . LEU A 1 68 ? 11.731 -0.977 -10.344 1.00 98.69 68 LEU A O 1
ATOM 545 N N . LEU A 1 69 ? 11.144 -2.821 -9.192 1.00 98.62 69 LEU A N 1
ATOM 546 C CA . LEU A 1 69 ? 11.517 -3.769 -10.244 1.00 98.62 69 LEU A CA 1
ATOM 547 C C . LEU A 1 69 ? 10.713 -3.540 -11.525 1.00 98.62 69 LEU A C 1
ATOM 549 O O . LEU A 1 69 ? 11.282 -3.556 -12.615 1.00 98.62 69 LEU A O 1
ATOM 553 N N . ARG A 1 70 ? 9.407 -3.272 -11.413 1.00 98.62 70 ARG A N 1
ATOM 554 C CA . ARG A 1 70 ? 8.556 -2.993 -12.575 1.00 98.62 70 ARG A CA 1
ATOM 555 C C . ARG A 1 70 ? 8.970 -1.711 -13.294 1.00 98.62 70 ARG A C 1
ATOM 557 O O . ARG A 1 70 ? 9.015 -1.692 -14.524 1.00 98.62 70 ARG A O 1
ATOM 564 N N . THR A 1 71 ? 9.307 -0.662 -12.548 1.00 98.69 71 THR A N 1
ATOM 565 C CA . THR A 1 71 ? 9.818 0.591 -13.119 1.00 98.69 71 THR A CA 1
ATOM 566 C C . THR A 1 71 ? 11.160 0.371 -13.818 1.00 98.69 71 THR A C 1
ATOM 568 O O . THR A 1 71 ? 11.317 0.780 -14.967 1.00 98.69 71 THR A O 1
ATOM 571 N N . ALA A 1 72 ? 12.097 -0.340 -13.182 1.00 98.75 72 ALA A N 1
ATOM 572 C CA . ALA A 1 72 ? 13.391 -0.666 -13.780 1.00 98.75 72 ALA A CA 1
ATOM 573 C C . ALA A 1 72 ? 13.239 -1.491 -15.069 1.00 98.75 72 ALA A C 1
ATOM 575 O O . ALA A 1 72 ? 13.831 -1.149 -16.090 1.00 98.75 72 ALA A O 1
ATOM 576 N N . ALA A 1 73 ? 12.391 -2.523 -15.053 1.00 98.62 73 ALA A N 1
ATOM 577 C CA . ALA A 1 73 ? 12.100 -3.341 -16.228 1.00 98.62 73 ALA A CA 1
ATOM 578 C C . ALA A 1 73 ? 11.511 -2.508 -17.377 1.00 98.62 73 ALA A C 1
ATOM 580 O O . ALA A 1 73 ? 11.909 -2.676 -18.527 1.00 98.62 73 ALA A O 1
ATOM 581 N N . SER A 1 74 ? 10.610 -1.573 -17.066 1.00 98.75 74 SER A N 1
ATOM 582 C CA . SER A 1 74 ? 10.002 -0.691 -18.069 1.00 98.75 74 SER A CA 1
ATOM 583 C C . SER A 1 74 ? 11.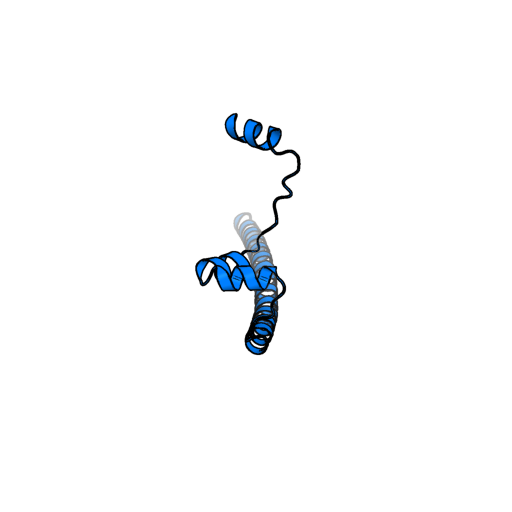038 0.243 -18.707 1.00 98.75 74 SER A C 1
ATOM 585 O O . SER A 1 74 ? 11.049 0.404 -19.924 1.00 98.75 74 SER A O 1
ATOM 587 N N . ILE A 1 75 ? 11.949 0.813 -17.911 1.00 98.81 75 ILE A N 1
ATOM 588 C CA . ILE A 1 75 ? 13.044 1.660 -18.410 1.00 98.81 75 ILE A CA 1
ATOM 589 C C . ILE A 1 75 ? 13.991 0.855 -19.305 1.00 98.81 75 ILE A C 1
ATOM 591 O O . ILE A 1 75 ? 14.313 1.291 -20.408 1.00 98.81 75 ILE A O 1
ATOM 595 N N . LEU A 1 76 ? 14.414 -0.331 -18.860 1.00 98.75 76 LEU A N 1
ATOM 596 C CA . LEU A 1 76 ? 15.304 -1.195 -19.638 1.00 98.75 76 LEU A CA 1
ATOM 597 C C . LEU A 1 76 ? 14.663 -1.631 -20.959 1.00 98.75 76 LEU A C 1
ATOM 599 O O . LEU A 1 76 ? 15.330 -1.623 -21.992 1.00 98.75 76 LEU A O 1
ATOM 603 N N . LEU A 1 77 ? 13.367 -1.955 -20.944 1.00 98.69 77 LEU A N 1
ATOM 604 C CA . LEU A 1 77 ? 12.618 -2.284 -22.152 1.00 98.69 77 LEU A CA 1
ATOM 605 C C . LEU A 1 77 ? 12.597 -1.108 -23.136 1.00 98.69 77 LEU A C 1
ATOM 607 O O . LEU A 1 77 ? 12.864 -1.304 -24.318 1.00 98.69 77 LEU A O 1
ATOM 611 N N . LEU A 1 78 ? 12.333 0.114 -22.661 1.00 98.81 78 LEU A N 1
ATOM 612 C CA . LEU A 1 78 ? 12.366 1.308 -23.509 1.00 98.81 78 LEU A CA 1
ATOM 613 C C . LEU A 1 78 ? 13.750 1.520 -24.132 1.00 98.81 78 LEU A C 1
ATOM 615 O O . LEU A 1 78 ? 13.842 1.756 -25.334 1.00 98.81 78 LEU A O 1
ATOM 619 N N . ILE A 1 79 ? 14.825 1.379 -23.352 1.00 98.81 79 ILE A N 1
ATOM 620 C CA . ILE A 1 79 ? 16.200 1.487 -23.863 1.00 98.81 79 ILE A CA 1
ATOM 621 C C . ILE A 1 79 ? 16.461 0.435 -24.950 1.00 98.81 79 ILE A C 1
ATOM 623 O O . ILE A 1 79 ? 16.986 0.772 -26.011 1.00 98.81 79 ILE A O 1
ATOM 627 N N . ALA A 1 80 ? 16.063 -0.819 -24.720 1.00 98.69 80 ALA A N 1
ATOM 628 C CA . ALA A 1 80 ? 16.228 -1.897 -25.692 1.00 98.69 80 ALA A CA 1
ATOM 629 C C . ALA A 1 80 ? 15.465 -1.624 -26.998 1.00 98.69 80 ALA A C 1
ATOM 631 O O . ALA A 1 80 ? 16.016 -1.819 -28.080 1.00 98.69 80 ALA A O 1
ATOM 632 N N . LEU A 1 81 ? 14.229 -1.120 -26.913 1.00 98.69 81 LEU A N 1
ATOM 633 C CA . LEU A 1 81 ? 13.432 -0.750 -28.085 1.00 98.69 81 LEU A CA 1
ATOM 634 C C . LEU A 1 81 ? 14.066 0.405 -28.871 1.00 98.69 81 LEU A C 1
ATOM 636 O O . LEU A 1 81 ? 14.119 0.348 -30.097 1.00 98.69 81 LEU A O 1
ATOM 640 N N . MET A 1 82 ? 14.595 1.419 -28.183 1.00 98.56 82 MET A N 1
ATOM 641 C CA . MET A 1 82 ? 15.300 2.534 -28.825 1.00 98.56 82 MET A CA 1
ATOM 642 C C . MET A 1 82 ? 16.576 2.068 -29.534 1.00 98.56 82 MET A C 1
ATOM 644 O O . MET A 1 82 ? 16.826 2.457 -30.675 1.00 98.56 82 MET A O 1
ATOM 648 N N . ALA A 1 83 ? 17.366 1.208 -28.885 1.00 98.25 83 ALA A N 1
ATOM 649 C CA . ALA A 1 83 ? 18.573 0.635 -29.474 1.00 98.25 83 ALA A CA 1
ATOM 650 C C . ALA A 1 83 ? 18.251 -0.239 -30.695 1.00 98.25 83 ALA A C 1
ATOM 652 O O . ALA A 1 83 ? 18.916 -0.126 -31.724 1.00 98.25 83 ALA A O 1
ATOM 653 N N . LEU A 1 84 ? 17.204 -1.065 -30.608 1.00 98.12 84 LEU A N 1
ATOM 654 C CA . LEU A 1 84 ? 16.728 -1.882 -31.721 1.00 98.12 84 LEU A CA 1
ATOM 655 C C . LEU A 1 84 ? 16.282 -1.011 -32.899 1.00 98.12 84 LEU A C 1
ATOM 657 O O . LEU A 1 84 ? 16.686 -1.265 -34.030 1.00 98.12 84 LEU A O 1
ATOM 661 N N . ALA A 1 85 ? 15.501 0.040 -32.640 1.00 97.81 85 ALA A N 1
ATOM 662 C CA . ALA A 1 85 ? 15.065 0.970 -33.675 1.00 97.81 85 ALA A CA 1
ATOM 663 C C . ALA A 1 85 ? 16.260 1.641 -34.370 1.00 97.81 85 ALA A C 1
ATOM 665 O O . ALA A 1 85 ? 16.312 1.666 -35.597 1.00 97.81 85 ALA A O 1
ATOM 666 N N . ALA A 1 86 ? 17.247 2.118 -33.604 1.00 97.06 86 ALA A N 1
ATOM 667 C CA . ALA A 1 86 ? 18.471 2.706 -34.148 1.00 97.06 86 ALA A CA 1
ATOM 668 C C . ALA A 1 86 ? 19.294 1.698 -34.968 1.00 97.06 86 ALA A C 1
ATOM 670 O O . ALA A 1 86 ? 19.823 2.027 -36.024 1.00 97.06 86 ALA A O 1
ATOM 671 N N . PHE A 1 87 ? 19.387 0.447 -34.519 1.00 97.38 87 PHE A N 1
ATOM 672 C CA . PHE A 1 87 ? 20.059 -0.597 -35.285 1.00 97.38 87 PHE A CA 1
ATOM 673 C C . PHE A 1 87 ? 19.347 -0.853 -36.619 1.00 97.38 87 PHE A C 1
ATOM 675 O O . PHE A 1 87 ? 19.980 -0.818 -37.675 1.00 97.38 87 PHE A O 1
ATOM 682 N N . CYS A 1 88 ? 18.023 -1.022 -36.597 1.00 97.12 88 CYS A N 1
ATOM 683 C CA . CYS A 1 88 ? 17.224 -1.225 -37.801 1.00 97.12 88 CYS A CA 1
ATOM 684 C C . CYS A 1 88 ? 17.347 -0.059 -38.791 1.00 97.12 88 CYS A C 1
ATOM 686 O O . CYS A 1 88 ? 17.500 -0.305 -39.986 1.00 97.12 88 CYS A O 1
ATOM 688 N N . THR A 1 89 ? 17.345 1.197 -38.329 1.00 96.56 89 THR A N 1
ATOM 689 C CA . THR A 1 89 ? 17.534 2.346 -39.230 1.00 96.56 89 THR A CA 1
ATOM 690 C C . THR A 1 89 ? 18.900 2.303 -39.911 1.00 96.56 89 THR A C 1
ATOM 692 O O . THR A 1 89 ? 18.969 2.518 -41.119 1.00 96.56 89 THR A O 1
ATOM 695 N N . THR A 1 90 ? 19.976 1.939 -39.202 1.00 95.62 90 THR A N 1
ATOM 696 C CA . THR A 1 90 ? 21.306 1.806 -39.828 1.00 95.62 90 THR A CA 1
ATOM 697 C C . THR A 1 90 ? 21.408 0.676 -40.851 1.00 95.62 90 THR A C 1
ATOM 699 O O . THR A 1 90 ? 22.260 0.756 -41.729 1.00 95.62 90 THR A O 1
ATOM 702 N N . LEU A 1 91 ? 20.575 -0.364 -40.753 1.00 94.12 91 LEU A N 1
ATOM 703 C CA . LEU A 1 91 ? 20.529 -1.442 -41.745 1.00 94.12 91 LEU A CA 1
ATOM 704 C C . LEU A 1 91 ? 19.756 -1.052 -43.007 1.00 94.12 91 LEU A C 1
ATOM 706 O O . LEU A 1 91 ? 20.084 -1.543 -44.076 1.00 94.12 91 LEU A O 1
ATOM 710 N N . VAL A 1 92 ? 18.733 -0.205 -42.879 1.00 93.88 92 VAL A N 1
ATOM 711 C CA . VAL A 1 92 ? 17.885 0.226 -44.005 1.00 93.88 92 VAL A CA 1
ATOM 712 C C . VAL A 1 92 ? 18.508 1.384 -44.790 1.00 93.88 92 VAL A C 1
ATOM 714 O O . VAL A 1 92 ? 18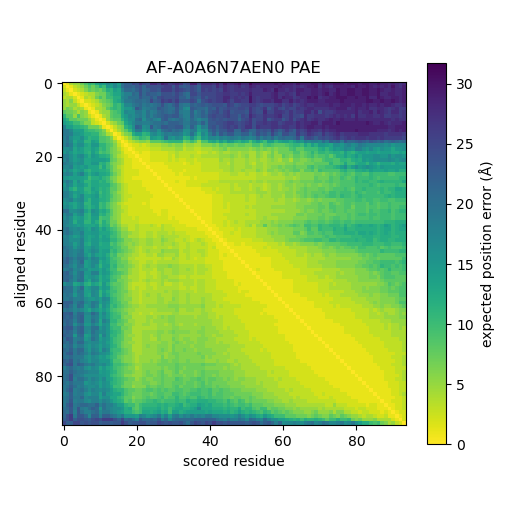.296 1.493 -45.992 1.00 93.88 92 VAL A O 1
ATOM 717 N N . LEU A 1 93 ? 19.236 2.275 -44.111 1.00 84.44 93 LEU A N 1
ATOM 718 C CA . LEU A 1 93 ? 19.881 3.454 -44.710 1.00 84.44 93 LEU A CA 1
ATOM 719 C C . LEU A 1 93 ? 21.286 3.173 -45.278 1.00 84.44 93 LEU A C 1
ATOM 721 O O . LEU A 1 93 ? 21.891 4.079 -45.850 1.00 84.44 93 LEU A O 1
ATOM 725 N N . LYS A 1 94 ? 21.812 1.961 -45.080 1.00 64.62 94 LYS A N 1
ATOM 726 C CA . LYS A 1 94 ? 23.016 1.448 -45.746 1.00 64.62 94 LYS A CA 1
ATOM 727 C C . LYS A 1 94 ? 22.630 0.725 -47.027 1.00 64.62 94 LYS A C 1
ATOM 729 O O . LYS A 1 94 ? 23.399 0.866 -48.000 1.00 64.62 94 LYS A O 1
#